Protein AF-A0A660QB12-F1 (afdb_monomer)

Radius of gyration: 17.85 Å; Cα contacts (8 Å, |Δi|>4): 91; chains: 1; bounding box: 43×44×47 Å

Solvent-accessible surface area (backbone atoms only — not comparable to full-atom values): 8236 Å² total; per-residue (Å²): 130,63,73,71,62,54,56,50,52,51,52,51,50,51,55,50,51,53,50,47,42,50,70,74,31,72,60,27,53,54,50,41,48,70,25,65,40,52,73,66,56,49,54,54,56,70,45,35,60,64,60,16,49,65,59,35,76,56,34,59,66,56,55,74,76,43,93,61,56,74,58,52,31,54,49,31,53,49,59,28,47,47,43,57,54,51,52,54,51,31,55,74,71,68,58,55,48,44,68,58,52,51,52,45,48,48,52,24,30,41,40,36,28,38,22,55,48,48,41,56,54,49,53,55,74,69,49,58,80,89,52,54,66,66,56,48,72,72,72,77,74,88,74,93,82,86,127

Mean predicted aligned error: 10.44 Å

Secondary structure (DSSP, 8-state):
--HHHHHHHHHHHHHHHHHHHHHHSHHHHHHHHHTT--HHHHHHHHHHHHHHHGGGGGHHHHHHH-S-HHHHHHHHHHHTTHHHHHHHHHHHTT---HHHHHHHHHHHHHHHHHHHHHHHHHHHHHS-GGGHHHHHTTT--------

pLDDT: mean 74.82, std 14.93, range [38.97, 95.06]

Foldseek 3Di:
DDPVVVVVVVVVVVLVVVVCCCQPHPVVVVLLVLLPHDPVLSVVSNCLLVVLLVLLVCLVVVCVVDPCLVVLLVVLSVVLCVLVVVSVVCSVVVVRHNVSNSVSSSVSSNSVSSSVNSVVVVVVVVDPPVCPVVVCVVDDDPDPPDD

Structure (mmCIF, N/CA/C/O backbone):
data_AF-A0A660QB12-F1
#
_entry.id   AF-A0A660QB12-F1
#
loop_
_atom_site.group_PDB
_atom_site.id
_atom_site.type_symbol
_atom_site.label_atom_id
_atom_site.label_alt_id
_atom_site.label_comp_id
_atom_site.label_asym_id
_at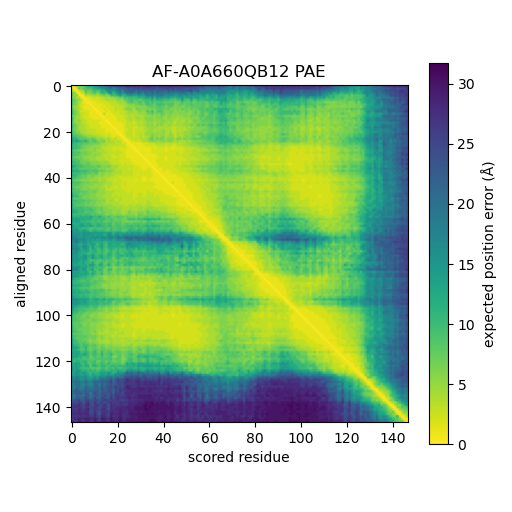om_site.label_entity_id
_atom_site.label_seq_id
_atom_site.pdbx_PDB_ins_code
_atom_site.Cartn_x
_atom_site.Cartn_y
_atom_site.Cartn_z
_atom_site.occupancy
_atom_site.B_iso_or_equiv
_atom_site.auth_seq_id
_atom_site.auth_comp_id
_atom_site.auth_asym_id
_atom_site.auth_atom_id
_atom_site.pdbx_PDB_model_num
ATOM 1 N N . MET A 1 1 ? 12.195 0.334 -30.620 1.00 49.75 1 MET A N 1
ATOM 2 C CA . MET A 1 1 ? 11.020 -0.013 -29.777 1.00 49.75 1 MET A CA 1
ATOM 3 C C . MET A 1 1 ? 9.759 -0.012 -30.638 1.00 49.75 1 MET A C 1
ATOM 5 O O . MET A 1 1 ? 9.481 1.010 -31.250 1.00 49.75 1 MET A O 1
ATOM 9 N N . THR A 1 2 ? 9.011 -1.118 -30.710 1.00 48.56 2 THR A N 1
ATOM 10 C CA . THR A 1 2 ? 7.710 -1.173 -31.411 1.00 48.56 2 THR A CA 1
ATOM 11 C C . THR A 1 2 ? 6.663 -0.311 -30.688 1.00 48.56 2 THR A C 1
ATOM 13 O O . THR A 1 2 ? 6.719 -0.172 -29.464 1.00 48.56 2 THR A O 1
ATOM 16 N N . SER A 1 3 ? 5.713 0.282 -31.420 1.00 57.50 3 SER A N 1
ATOM 17 C CA . SER A 1 3 ? 4.676 1.183 -30.872 1.00 57.50 3 SER A CA 1
ATOM 18 C C . SER A 1 3 ? 3.876 0.560 -29.717 1.00 57.50 3 SER A C 1
ATOM 20 O O . SER A 1 3 ? 3.591 1.235 -28.732 1.00 57.50 3 SER A O 1
ATOM 22 N N . SER A 1 4 ? 3.618 -0.750 -29.782 1.00 60.56 4 SER A N 1
ATOM 23 C CA . SER A 1 4 ? 2.902 -1.520 -28.753 1.00 60.56 4 SER A CA 1
ATOM 24 C C . SER A 1 4 ? 3.605 -1.531 -27.381 1.00 60.56 4 SER A C 1
ATOM 26 O O . SER A 1 4 ? 2.940 -1.425 -26.351 1.00 60.56 4 SER A O 1
ATOM 28 N N . ASN A 1 5 ? 4.944 -1.554 -27.332 1.00 64.69 5 ASN A N 1
ATOM 29 C CA . ASN A 1 5 ? 5.680 -1.537 -26.059 1.00 64.69 5 ASN A CA 1
ATOM 30 C C . ASN A 1 5 ? 5.598 -0.173 -25.347 1.00 64.69 5 ASN A C 1
ATOM 32 O O . ASN A 1 5 ? 5.677 -0.124 -24.123 1.00 64.69 5 ASN A O 1
ATOM 36 N N . LYS A 1 6 ? 5.435 0.932 -26.090 1.00 66.50 6 LYS A N 1
ATOM 37 C CA . LYS A 1 6 ? 5.336 2.283 -25.509 1.00 66.50 6 LYS A CA 1
ATOM 38 C C . LYS A 1 6 ? 3.994 2.493 -24.808 1.00 66.50 6 LYS A C 1
ATOM 40 O O . LYS A 1 6 ? 3.975 2.950 -23.670 1.00 66.50 6 LYS A O 1
ATOM 45 N N . SER A 1 7 ? 2.889 2.097 -25.441 1.00 68.62 7 SER A N 1
ATOM 46 C CA . SER A 1 7 ? 1.551 2.206 -24.842 1.00 68.62 7 SER A CA 1
ATOM 47 C C . SER A 1 7 ? 1.410 1.364 -23.574 1.00 68.62 7 SER A C 1
ATOM 49 O O . SER A 1 7 ? 0.793 1.812 -22.614 1.00 68.62 7 SER A O 1
ATOM 51 N N . PHE A 1 8 ? 2.037 0.184 -23.535 1.00 69.88 8 PHE A N 1
ATOM 52 C CA . PHE A 1 8 ? 2.075 -0.641 -22.327 1.00 69.88 8 PHE A CA 1
ATOM 53 C C . PHE A 1 8 ? 2.796 0.064 -21.167 1.00 69.88 8 PHE A C 1
ATOM 55 O O . PHE A 1 8 ? 2.282 0.092 -20.055 1.00 69.88 8 PHE A O 1
ATOM 62 N N . LEU A 1 9 ? 3.951 0.690 -21.425 1.00 69.00 9 LEU A N 1
ATOM 63 C CA . LEU A 1 9 ? 4.688 1.442 -20.401 1.00 69.00 9 LEU A CA 1
ATOM 64 C C . LEU A 1 9 ? 3.897 2.648 -19.872 1.00 69.00 9 LEU A C 1
ATOM 66 O O . LEU A 1 9 ? 3.935 2.920 -18.675 1.00 69.00 9 LEU A O 1
ATOM 70 N N . ILE A 1 10 ? 3.167 3.350 -20.743 1.00 75.31 10 ILE A N 1
ATOM 71 C CA . ILE A 1 10 ? 2.306 4.472 -20.341 1.00 75.31 10 ILE A CA 1
ATOM 72 C C . ILE A 1 10 ? 1.158 3.974 -19.457 1.00 75.31 10 ILE A C 1
ATOM 74 O O . ILE A 1 10 ? 0.914 4.552 -18.400 1.00 75.31 10 ILE A O 1
ATOM 78 N N . LEU A 1 11 ? 0.486 2.888 -19.853 1.00 71.00 11 LEU A N 1
ATOM 79 C CA . LEU A 1 11 ? -0.605 2.298 -19.074 1.00 71.00 11 LEU A CA 1
ATOM 80 C C . LEU A 1 11 ? -0.129 1.850 -17.685 1.00 71.00 11 LEU A C 1
ATOM 82 O O . LEU A 1 11 ? -0.789 2.123 -16.686 1.00 71.00 11 LEU A O 1
ATOM 86 N N . GLU A 1 12 ? 1.042 1.220 -17.618 1.00 69.38 12 GLU A N 1
ATOM 87 C CA . GLU A 1 12 ? 1.683 0.828 -16.361 1.00 69.38 12 GLU A CA 1
ATOM 88 C C . GLU A 1 12 ? 2.027 2.035 -15.480 1.00 69.38 12 GLU A C 1
ATOM 90 O O . GLU A 1 12 ? 1.791 2.004 -14.271 1.00 69.38 12 GLU A O 1
ATOM 95 N N . GLY A 1 13 ? 2.532 3.122 -16.073 1.00 69.88 13 GLY A N 1
ATOM 96 C CA . GLY A 1 13 ? 2.787 4.376 -15.365 1.00 69.88 13 GLY A CA 1
ATOM 97 C C . GLY A 1 13 ? 1.513 4.957 -14.752 1.00 69.88 13 GLY A C 1
ATOM 98 O O . GLY A 1 13 ? 1.476 5.230 -13.555 1.00 69.88 13 GLY A O 1
ATOM 99 N N . VAL A 1 14 ? 0.437 5.049 -15.539 1.00 77.25 14 VAL A N 1
ATOM 100 C CA . VAL A 1 14 ? -0.876 5.522 -15.070 1.00 77.25 14 VAL A CA 1
ATOM 101 C C . VAL A 1 14 ? -1.405 4.638 -13.937 1.00 77.25 14 VAL A C 1
ATOM 103 O O . VAL A 1 14 ? -1.782 5.148 -12.882 1.00 77.25 14 VAL A O 1
ATOM 106 N N . ALA A 1 15 ? -1.380 3.314 -14.105 1.00 71.44 15 ALA A N 1
ATOM 107 C CA . ALA A 1 15 ? -1.823 2.371 -13.079 1.00 71.44 15 ALA A CA 1
ATOM 108 C C . ALA A 1 15 ? -0.999 2.476 -11.783 1.00 71.44 15 ALA A C 1
ATOM 110 O O . ALA A 1 15 ? -1.536 2.322 -10.684 1.00 71.44 15 ALA A O 1
ATOM 111 N N . SER A 1 16 ? 0.299 2.761 -11.895 1.00 73.44 16 SER A N 1
ATOM 112 C CA . SER A 1 16 ? 1.188 2.978 -10.749 1.00 73.44 16 SER A CA 1
ATOM 113 C C . SER A 1 16 ? 0.862 4.279 -10.014 1.00 73.44 16 SER A C 1
ATOM 115 O O . SER A 1 16 ? 0.813 4.295 -8.785 1.00 73.44 16 SER A O 1
ATOM 117 N N . THR A 1 17 ? 0.552 5.353 -10.743 1.00 76.31 17 THR A N 1
ATOM 118 C CA . THR A 1 17 ? 0.091 6.616 -10.152 1.00 76.31 17 THR A CA 1
ATOM 119 C C . THR A 1 17 ? -1.236 6.446 -9.418 1.00 76.31 17 THR A C 1
ATOM 121 O O . THR A 1 17 ? -1.363 6.902 -8.284 1.00 76.31 17 THR A O 1
ATOM 124 N N . PHE A 1 18 ? -2.208 5.740 -10.002 1.00 76.25 18 PHE A N 1
ATOM 125 C CA . PHE A 1 18 ? -3.470 5.437 -9.316 1.00 76.25 18 PHE A CA 1
ATOM 126 C C . PHE A 1 18 ? -3.247 4.655 -8.018 1.00 76.25 18 PHE A C 1
ATOM 128 O O . PHE A 1 18 ? -3.845 4.975 -6.994 1.00 76.25 18 PHE A O 1
ATOM 135 N N . TYR A 1 19 ? -2.349 3.668 -8.034 1.00 77.00 19 TYR A N 1
ATOM 136 C CA . TYR A 1 19 ? -1.986 2.917 -6.833 1.00 77.00 19 TYR A CA 1
ATOM 137 C C . TYR A 1 19 ? -1.354 3.806 -5.750 1.00 77.00 19 TYR A C 1
ATOM 139 O O . TYR A 1 19 ? -1.680 3.674 -4.571 1.00 77.00 19 TYR A O 1
ATOM 147 N N . LEU A 1 20 ? -0.494 4.756 -6.12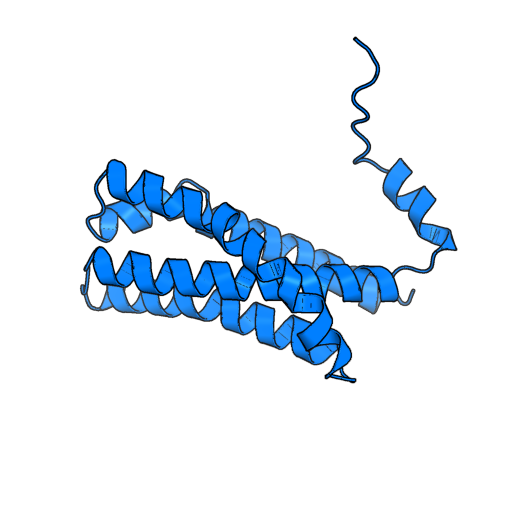8 1.00 77.38 20 LEU A N 1
ATOM 148 C CA . LEU A 1 20 ? 0.072 5.726 -5.184 1.00 77.38 20 LEU A CA 1
ATOM 149 C C . LEU A 1 20 ? -1.008 6.606 -4.545 1.00 77.38 20 LEU A C 1
ATOM 151 O O . LEU A 1 20 ? -0.998 6.798 -3.331 1.00 77.38 20 LEU A O 1
ATOM 155 N N . LEU A 1 21 ? -1.980 7.080 -5.327 1.00 78.31 21 LEU A N 1
ATOM 156 C CA . LEU A 1 21 ? -3.104 7.864 -4.804 1.00 78.31 21 LEU A CA 1
ATOM 157 C C . LEU A 1 21 ? -3.976 7.050 -3.838 1.00 78.31 21 LEU A C 1
ATOM 159 O O . LEU A 1 21 ? -4.420 7.580 -2.819 1.00 78.31 21 LEU A O 1
ATOM 163 N N . LEU A 1 22 ? -4.182 5.763 -4.129 1.00 78.44 22 LEU A N 1
ATOM 164 C CA . LEU A 1 22 ? -4.921 4.848 -3.257 1.00 78.44 22 LEU A CA 1
ATOM 165 C C . LEU A 1 22 ? -4.189 4.554 -1.947 1.00 78.44 22 LEU A C 1
ATOM 167 O O . LEU A 1 22 ? -4.848 4.385 -0.932 1.00 78.44 22 LEU A O 1
ATOM 171 N N . THR A 1 23 ? -2.856 4.489 -1.965 1.00 80.50 23 THR A N 1
ATOM 172 C CA . THR A 1 23 ? -2.035 4.032 -0.827 1.00 80.50 23 THR A CA 1
ATOM 173 C C . THR A 1 23 ? -1.483 5.158 0.039 1.00 80.50 23 THR A C 1
ATOM 175 O O . THR A 1 23 ? -1.097 4.896 1.173 1.00 80.50 23 THR A O 1
ATOM 178 N N . GLN A 1 24 ? -1.417 6.390 -0.475 1.00 77.94 24 GLN A N 1
ATOM 179 C CA . GLN A 1 24 ? -0.821 7.5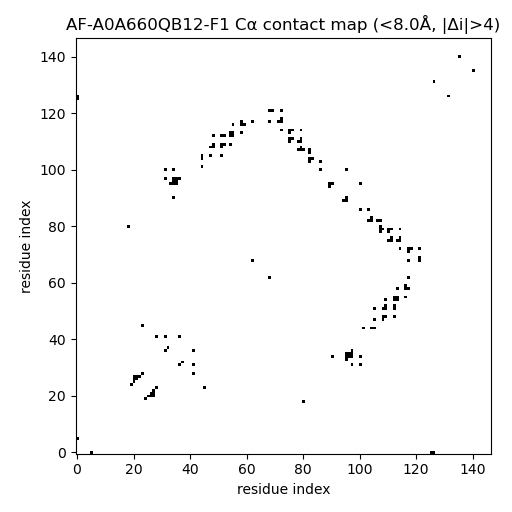26 0.238 1.00 77.94 24 GLN A CA 1
ATOM 180 C C . GLN A 1 24 ? -1.623 8.837 0.139 1.00 77.94 24 GLN A C 1
ATOM 182 O O . GLN A 1 24 ? -1.189 9.858 0.664 1.00 77.94 24 GLN A O 1
ATOM 187 N N . GLY A 1 25 ? -2.791 8.842 -0.508 1.00 83.25 25 GLY A N 1
ATOM 188 C CA . GLY A 1 25 ? -3.620 10.041 -0.673 1.00 83.25 25 GLY A CA 1
ATOM 189 C C . GLY A 1 25 ? -4.812 10.124 0.284 1.00 83.25 25 GLY A C 1
ATOM 190 O O . GLY A 1 25 ? -5.004 9.280 1.154 1.00 83.25 25 GLY A O 1
ATOM 191 N N . ALA A 1 26 ? -5.678 11.115 0.058 1.00 86.75 26 ALA A N 1
ATOM 192 C CA . ALA A 1 26 ? -6.907 11.309 0.835 1.00 86.75 26 ALA A CA 1
ATOM 193 C C . ALA A 1 26 ? -7.838 10.079 0.826 1.00 86.75 26 ALA A C 1
ATOM 195 O O . ALA A 1 26 ? -8.545 9.828 1.800 1.00 86.75 26 ALA A O 1
ATOM 196 N N . VAL A 1 27 ? -7.813 9.285 -0.253 1.00 86.62 27 VAL A N 1
ATOM 197 C CA . VAL A 1 27 ? -8.583 8.034 -0.351 1.00 86.62 27 VAL A CA 1
ATOM 198 C C . VAL A 1 27 ? -8.117 7.014 0.690 1.00 86.62 27 VAL A C 1
ATOM 200 O O . VAL A 1 27 ? -8.952 6.391 1.343 1.00 86.62 27 VAL A O 1
ATOM 203 N N . PHE A 1 28 ? -6.801 6.882 0.893 1.00 89.69 28 PHE A N 1
ATOM 204 C CA . PHE A 1 28 ? -6.242 6.025 1.937 1.00 89.69 28 PHE A CA 1
ATOM 205 C C . PHE A 1 28 ? -6.716 6.467 3.318 1.00 89.69 28 PHE A C 1
ATOM 207 O O . PHE A 1 28 ? -7.225 5.650 4.080 1.00 89.69 28 PHE A O 1
ATOM 214 N N . THR A 1 29 ? -6.585 7.761 3.621 1.00 91.12 29 THR A N 1
ATOM 215 C CA . THR A 1 29 ? -6.977 8.323 4.918 1.00 91.12 29 THR A CA 1
ATOM 216 C C . THR A 1 29 ? -8.460 8.088 5.193 1.00 91.12 29 THR A C 1
ATOM 218 O O . THR A 1 29 ? -8.819 7.626 6.272 1.00 91.12 29 THR A O 1
ATOM 221 N N . GLY A 1 30 ? -9.324 8.334 4.202 1.00 90.56 30 GLY A N 1
ATOM 222 C CA . GLY A 1 30 ? -10.762 8.094 4.318 1.00 90.56 30 GLY A CA 1
ATOM 223 C C . GLY A 1 30 ? -11.097 6.624 4.582 1.00 90.56 30 GLY A C 1
ATOM 224 O O . GLY A 1 30 ? -11.919 6.328 5.448 1.00 90.56 30 GLY A O 1
ATOM 225 N N . LEU A 1 31 ? -10.425 5.694 3.896 1.00 89.25 31 LEU A N 1
ATOM 226 C CA . LEU A 1 31 ? -10.579 4.259 4.147 1.00 89.25 31 LEU A CA 1
ATOM 227 C C . LEU A 1 31 ? -10.065 3.864 5.534 1.00 89.25 31 LEU A C 1
ATOM 229 O O . LEU A 1 31 ? -10.749 3.137 6.245 1.00 89.25 31 LEU A O 1
ATOM 233 N N . ALA A 1 32 ? -8.907 4.366 5.954 1.00 91.50 32 ALA A N 1
ATOM 234 C CA . ALA A 1 32 ? -8.348 4.088 7.271 1.00 91.50 32 ALA A CA 1
ATOM 235 C C . ALA A 1 32 ? -9.302 4.528 8.396 1.00 91.50 32 ALA A C 1
ATOM 237 O O . ALA A 1 32 ? -9.603 3.742 9.296 1.00 91.50 32 ALA A O 1
ATOM 238 N N . ILE A 1 33 ? -9.865 5.735 8.292 1.00 93.38 33 ILE A N 1
ATOM 239 C CA . ILE A 1 33 ? -10.879 6.237 9.230 1.00 93.38 33 ILE A CA 1
ATOM 240 C C . ILE A 1 33 ? -12.139 5.362 9.182 1.00 93.38 33 ILE A C 1
ATOM 242 O O . ILE A 1 33 ? -12.675 4.997 10.227 1.00 93.38 33 ILE A O 1
ATOM 246 N N . ALA A 1 34 ? -12.596 4.953 7.993 1.00 90.75 34 ALA A N 1
ATOM 247 C CA . ALA A 1 34 ? -13.759 4.073 7.851 1.00 90.75 34 ALA A CA 1
ATOM 248 C C . ALA A 1 34 ? -13.559 2.690 8.502 1.00 90.75 34 ALA A C 1
ATOM 250 O O . ALA A 1 34 ? -14.535 2.079 8.943 1.00 90.75 34 ALA A O 1
ATOM 251 N N . PHE A 1 35 ? -12.314 2.215 8.590 1.00 92.31 35 PHE A N 1
ATOM 252 C CA . PHE A 1 35 ? -11.916 0.998 9.303 1.00 92.31 35 PHE A CA 1
ATOM 253 C C . PHE A 1 35 ? -11.658 1.211 10.803 1.00 92.31 35 PHE A C 1
ATOM 255 O O . PHE A 1 35 ? -11.358 0.241 11.498 1.00 92.31 35 PHE A O 1
ATOM 2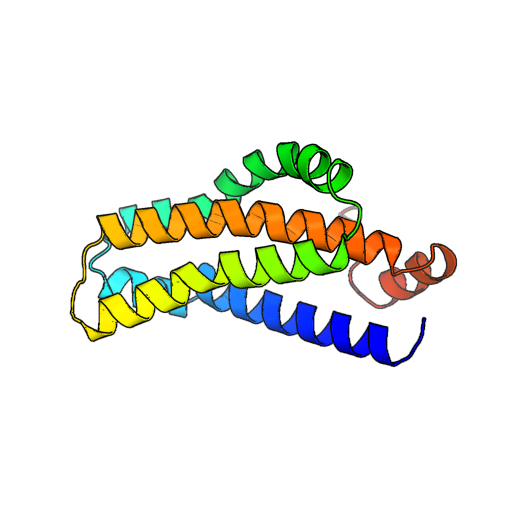62 N N . GLY A 1 36 ? -11.802 2.441 11.306 1.00 92.38 36 GLY A N 1
ATOM 263 C CA . GLY A 1 36 ? -11.655 2.788 12.718 1.00 92.38 36 GLY A CA 1
ATOM 264 C C . GLY A 1 36 ? -10.211 2.995 13.172 1.00 92.38 36 GLY A C 1
ATOM 265 O O . GLY A 1 36 ? -9.926 2.807 14.353 1.00 92.38 36 GLY A O 1
ATOM 266 N N . LEU A 1 37 ? -9.287 3.318 12.260 1.00 95.06 37 LEU A N 1
ATOM 267 C CA . LEU A 1 37 ? -7.926 3.690 12.647 1.00 95.06 37 LEU A CA 1
ATOM 268 C C . LEU A 1 37 ? -7.935 5.080 13.297 1.00 95.06 37 LEU A C 1
ATOM 270 O O . LEU A 1 37 ? -8.575 6.002 12.790 1.00 95.06 37 LEU A O 1
ATOM 274 N N . ASP A 1 38 ? -7.197 5.218 14.396 1.00 94.19 38 ASP A N 1
ATOM 275 C CA . ASP A 1 38 ? -6.891 6.512 15.000 1.00 94.19 38 ASP A CA 1
ATOM 276 C C . ASP A 1 38 ? -5.728 7.202 14.263 1.00 94.19 38 ASP A C 1
ATOM 278 O O . ASP A 1 38 ? -5.051 6.619 13.410 1.00 94.19 38 ASP A O 1
ATOM 282 N N . GLU A 1 39 ? -5.488 8.471 14.586 1.00 93.88 39 GLU A N 1
ATOM 283 C CA . GLU A 1 39 ? -4.446 9.285 13.948 1.00 93.88 39 GLU A CA 1
ATOM 284 C C . GLU A 1 39 ? -3.051 8.657 14.081 1.00 93.88 39 GLU A C 1
ATOM 286 O O . GLU A 1 39 ? -2.249 8.696 13.144 1.00 93.88 39 GLU A O 1
ATOM 291 N N . PHE A 1 40 ? -2.783 8.012 15.221 1.00 94.81 40 PHE A N 1
ATOM 292 C CA . PHE A 1 40 ? -1.526 7.318 15.465 1.00 94.81 40 PHE A CA 1
ATOM 293 C C . PHE A 1 40 ? -1.340 6.129 14.514 1.00 94.81 40 PHE A C 1
ATOM 295 O O . PHE A 1 40 ? -0.310 6.031 13.843 1.00 94.81 40 PHE A O 1
ATOM 302 N N . LEU A 1 41 ? -2.332 5.242 14.397 1.00 94.81 41 LEU A N 1
ATOM 303 C CA . LEU A 1 41 ? -2.274 4.076 13.515 1.00 94.81 41 LEU A CA 1
ATOM 304 C C . LEU A 1 41 ? -2.253 4.466 12.037 1.00 94.81 41 LEU A C 1
ATOM 306 O O . LEU A 1 41 ? -1.601 3.785 11.245 1.00 94.81 41 LEU A O 1
ATOM 310 N N . ILE A 1 42 ? -2.913 5.563 11.661 1.00 94.19 42 ILE A N 1
ATOM 311 C CA . ILE A 1 42 ? -2.802 6.140 10.316 1.00 94.19 42 ILE A CA 1
ATOM 312 C C . ILE A 1 42 ? -1.347 6.542 10.043 1.00 94.19 42 ILE A C 1
ATOM 314 O O . ILE A 1 42 ? -0.791 6.152 9.015 1.00 94.19 42 ILE A O 1
ATOM 318 N N . GLY A 1 43 ? -0.702 7.249 10.976 1.00 93.38 43 GLY A N 1
ATOM 319 C CA . GLY A 1 43 ? 0.716 7.611 10.881 1.00 93.38 43 GLY A CA 1
ATOM 320 C C . GLY A 1 43 ? 1.638 6.394 10.767 1.00 93.38 43 GLY A C 1
ATOM 321 O O . GLY A 1 43 ? 2.511 6.351 9.898 1.00 93.38 43 GLY A O 1
ATOM 322 N N . VAL A 1 44 ? 1.401 5.358 11.578 1.00 93.88 44 VAL A N 1
ATOM 323 C CA . VAL A 1 44 ? 2.125 4.079 11.479 1.00 93.88 44 VAL A CA 1
ATOM 324 C C . VAL A 1 44 ? 1.945 3.463 10.094 1.00 93.88 44 VAL A C 1
ATOM 326 O O . VAL A 1 44 ? 2.928 3.064 9.471 1.00 93.88 44 VAL A O 1
ATOM 329 N N . ALA A 1 45 ? 0.724 3.429 9.566 1.00 92.75 45 ALA A N 1
ATOM 330 C CA . ALA A 1 45 ? 0.468 2.858 8.254 1.00 92.75 45 ALA A CA 1
ATOM 331 C C . ALA A 1 45 ? 1.193 3.636 7.137 1.00 92.75 45 ALA A C 1
ATOM 333 O O . ALA A 1 45 ? 1.814 3.020 6.271 1.00 92.75 45 ALA A O 1
ATOM 334 N N . TYR A 1 46 ? 1.235 4.971 7.197 1.00 91.69 46 TYR A N 1
ATOM 335 C CA . TYR A 1 46 ? 2.014 5.793 6.258 1.00 91.69 46 TYR A CA 1
ATOM 336 C C . TYR A 1 46 ? 3.520 5.495 6.257 1.00 91.69 46 TYR A C 1
ATOM 338 O O . TYR A 1 46 ? 4.188 5.767 5.261 1.00 91.69 46 TYR A O 1
ATOM 346 N N . SER A 1 47 ? 4.069 4.905 7.323 1.00 92.19 47 SER A N 1
ATOM 347 C CA . SER A 1 47 ? 5.480 4.493 7.368 1.00 92.19 47 SER A CA 1
ATOM 348 C C . SER A 1 47 ? 5.760 3.166 6.642 1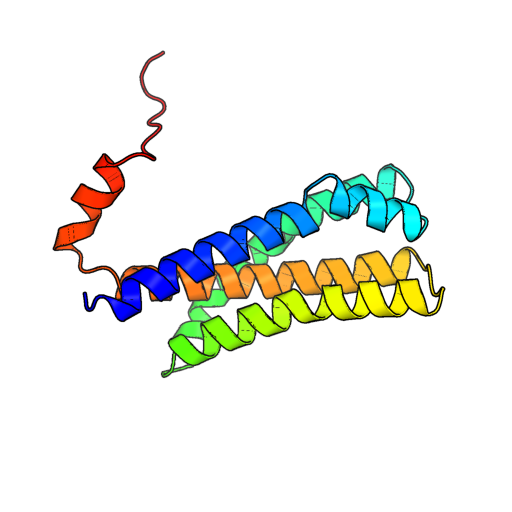.00 92.19 47 SER A C 1
ATOM 350 O O . SER A 1 47 ? 6.892 2.905 6.221 1.00 92.19 47 SER A O 1
ATOM 352 N N . PHE A 1 48 ? 4.736 2.335 6.417 1.00 91.94 48 PHE A N 1
ATOM 353 C CA . PHE A 1 48 ? 4.885 1.008 5.811 1.00 91.94 48 PHE A CA 1
ATOM 354 C C . PHE A 1 48 ? 5.483 1.005 4.400 1.00 91.94 48 PHE A C 1
ATOM 356 O O . PHE A 1 48 ? 6.318 0.138 4.149 1.00 91.94 48 PHE A O 1
ATOM 363 N N . PRO A 1 49 ? 5.136 1.923 3.471 1.00 88.06 49 PRO A N 1
ATOM 364 C CA . PRO A 1 49 ? 5.813 2.011 2.182 1.00 88.06 49 PRO A CA 1
ATOM 365 C C . PRO A 1 49 ? 7.334 2.145 2.327 1.00 88.06 49 PRO A C 1
ATOM 367 O O . PRO A 1 49 ? 8.065 1.448 1.628 1.00 88.06 49 PRO A O 1
ATOM 370 N N . MET A 1 50 ? 7.818 2.996 3.244 1.00 88.38 50 MET A N 1
ATOM 371 C CA . MET A 1 50 ? 9.257 3.154 3.485 1.00 88.38 50 MET A CA 1
ATOM 372 C C . MET A 1 50 ? 9.874 1.896 4.089 1.00 88.38 50 MET A C 1
ATOM 374 O O . MET A 1 50 ? 10.897 1.433 3.594 1.00 88.38 50 MET A O 1
ATOM 378 N N . MET A 1 51 ? 9.238 1.299 5.099 1.00 90.81 51 MET A N 1
ATOM 379 C CA . MET A 1 51 ? 9.706 0.034 5.679 1.00 90.81 51 MET A CA 1
ATOM 380 C C . MET A 1 51 ? 9.771 -1.086 4.635 1.00 90.81 51 MET A C 1
ATOM 382 O O . MET A 1 51 ? 10.733 -1.852 4.589 1.00 90.81 51 MET A O 1
ATOM 386 N N . ALA A 1 52 ? 8.771 -1.157 3.757 1.00 89.44 52 ALA A N 1
ATOM 387 C CA . ALA A 1 52 ? 8.709 -2.138 2.689 1.00 89.44 52 ALA A CA 1
ATOM 388 C C . ALA A 1 52 ? 9.878 -1.997 1.702 1.00 89.44 52 ALA A C 1
ATOM 390 O O . ALA A 1 52 ? 10.302 -2.994 1.117 1.00 89.44 52 ALA A O 1
ATOM 391 N N . GLN A 1 53 ? 10.457 -0.798 1.555 1.00 86.38 53 GLN A N 1
ATOM 392 C CA . GLN A 1 53 ? 11.638 -0.608 0.713 1.00 86.38 53 GLN A CA 1
ATOM 393 C C . GLN A 1 53 ? 12.844 -1.416 1.191 1.00 86.38 53 GLN A C 1
ATOM 395 O O . GLN A 1 53 ? 13.662 -1.794 0.368 1.00 86.38 53 GLN A O 1
ATOM 400 N N . VAL A 1 54 ? 12.953 -1.777 2.471 1.00 88.25 54 VAL A N 1
ATOM 401 C CA . VAL A 1 54 ? 14.058 -2.633 2.942 1.00 88.25 54 VAL A CA 1
ATOM 402 C C . VAL A 1 54 ? 14.028 -4.004 2.256 1.00 88.25 54 VAL A C 1
ATOM 404 O O . VAL A 1 54 ? 15.070 -4.549 1.898 1.00 88.25 54 VAL A O 1
ATOM 407 N N . PHE A 1 55 ? 12.837 -4.536 1.966 1.00 84.62 55 PHE A N 1
ATOM 408 C CA . PHE A 1 55 ? 12.680 -5.826 1.287 1.00 84.62 55 PHE A CA 1
ATOM 409 C C . PHE A 1 55 ? 13.084 -5.788 -0.192 1.00 84.62 55 PHE A C 1
ATOM 411 O O . PHE A 1 55 ? 13.309 -6.837 -0.802 1.00 84.62 55 PHE A O 1
ATOM 418 N N . GLN A 1 56 ? 13.251 -4.593 -0.768 1.00 80.50 56 GLN A N 1
ATOM 419 C CA . GLN A 1 56 ? 13.727 -4.425 -2.138 1.00 80.50 56 GLN A CA 1
ATOM 420 C C . GLN A 1 56 ? 15.096 -5.069 -2.361 1.00 80.50 56 GLN A C 1
ATOM 422 O O . GLN A 1 56 ? 15.341 -5.586 -3.450 1.00 80.50 56 GLN A O 1
ATOM 427 N N . ILE A 1 57 ? 15.953 -5.131 -1.338 1.00 83.56 57 ILE A N 1
ATOM 428 C CA . ILE A 1 57 ? 17.289 -5.732 -1.446 1.00 83.56 57 ILE A CA 1
ATOM 429 C C . ILE A 1 57 ? 17.254 -7.213 -1.856 1.00 83.56 57 ILE A C 1
ATOM 431 O O . ILE A 1 57 ? 18.180 -7.696 -2.499 1.00 83.56 57 ILE A O 1
ATOM 435 N N . PHE A 1 58 ? 16.165 -7.927 -1.553 1.00 79.94 58 PHE A N 1
ATOM 436 C CA . PHE A 1 58 ? 15.989 -9.337 -1.916 1.00 79.94 58 PHE A CA 1
ATOM 437 C C . PHE A 1 58 ? 15.410 -9.531 -3.322 1.00 79.94 58 PHE A C 1
ATOM 439 O O . PHE A 1 58 ? 15.395 -10.645 -3.845 1.00 79.94 58 PHE A O 1
ATOM 446 N N . SER A 1 59 ? 14.933 -8.460 -3.961 1.00 74.25 59 SER A N 1
ATOM 447 C CA . SER A 1 59 ? 14.310 -8.538 -5.286 1.00 74.25 59 SER A CA 1
ATOM 448 C C . SER A 1 59 ? 15.238 -9.088 -6.381 1.00 74.25 59 SER A C 1
ATOM 450 O O . SER A 1 59 ? 14.761 -9.916 -7.158 1.00 74.25 59 SER A O 1
ATOM 452 N N . PRO A 1 60 ? 16.536 -8.719 -6.466 1.00 73.00 60 PRO A N 1
ATOM 453 C CA . PRO A 1 60 ? 17.441 -9.248 -7.493 1.00 73.00 60 PRO A CA 1
ATOM 454 C C . PRO A 1 60 ? 17.564 -10.775 -7.452 1.00 73.00 60 PRO A C 1
ATOM 456 O O . PRO A 1 60 ? 17.501 -11.417 -8.496 1.00 73.00 60 PRO A O 1
ATOM 459 N N . ILE A 1 61 ? 17.617 -11.361 -6.249 1.00 77.12 61 ILE A N 1
ATOM 460 C CA . ILE A 1 61 ? 17.711 -12.817 -6.038 1.00 77.12 61 ILE A CA 1
ATOM 461 C C . ILE A 1 61 ? 16.498 -13.535 -6.643 1.00 77.12 61 ILE A C 1
ATOM 463 O O . ILE A 1 61 ? 16.621 -14.599 -7.251 1.00 77.12 61 ILE A O 1
ATOM 467 N N . ILE A 1 62 ? 15.309 -12.947 -6.483 1.00 70.44 62 ILE A N 1
ATOM 468 C CA . ILE A 1 62 ? 14.071 -13.481 -7.054 1.00 70.44 62 ILE A CA 1
ATOM 469 C C . ILE A 1 62 ? 14.111 -13.336 -8.577 1.00 70.44 62 ILE A C 1
ATOM 471 O O . ILE A 1 62 ? 13.856 -14.302 -9.286 1.00 70.44 62 ILE A O 1
ATOM 475 N N . VAL A 1 63 ? 14.472 -12.162 -9.097 1.00 68.31 63 VAL A N 1
ATOM 476 C CA . VAL A 1 63 ? 14.488 -11.888 -10.544 1.00 68.31 63 VAL A CA 1
ATOM 477 C C . VAL A 1 63 ? 15.480 -12.778 -11.296 1.00 68.31 63 VAL A C 1
ATOM 479 O O . VAL A 1 63 ? 15.158 -13.251 -12.385 1.00 68.31 63 VAL A O 1
ATOM 482 N N . GLU A 1 64 ? 16.659 -13.044 -10.734 1.00 71.19 64 GLU A N 1
ATOM 483 C CA . GLU A 1 64 ? 17.680 -13.900 -11.353 1.00 71.19 64 GLU A CA 1
ATOM 484 C C . GLU A 1 64 ? 17.246 -15.365 -11.468 1.00 71.19 64 GLU A C 1
ATOM 486 O O . GLU A 1 64 ? 17.592 -16.034 -12.441 1.00 71.19 64 GLU A O 1
ATOM 491 N N . ARG A 1 65 ? 16.428 -15.860 -10.530 1.00 69.94 65 ARG A N 1
ATOM 492 C CA . ARG A 1 65 ? 15.911 -17.238 -10.567 1.00 69.94 65 ARG A CA 1
ATOM 493 C C . ARG A 1 65 ? 14.828 -17.474 -11.617 1.00 69.94 65 ARG A C 1
ATOM 495 O O . ARG A 1 65 ? 14.520 -18.633 -11.892 1.00 69.94 65 ARG A O 1
ATOM 502 N N . PHE A 1 66 ? 14.247 -16.429 -12.213 1.00 66.88 66 PHE A N 1
ATOM 503 C CA . PHE A 1 66 ? 13.136 -16.586 -13.150 1.00 66.88 66 PHE A CA 1
ATOM 504 C C . PHE A 1 66 ? 13.435 -16.040 -14.562 1.00 66.88 66 PHE A C 1
ATOM 506 O O . PHE A 1 66 ? 13.544 -14.829 -14.761 1.00 66.88 66 PHE A O 1
ATOM 513 N N . PRO A 1 67 ? 13.437 -16.899 -15.601 1.00 58.91 67 PRO A N 1
ATOM 514 C CA . PRO A 1 67 ? 13.768 -16.488 -16.969 1.00 58.91 67 PRO A CA 1
ATOM 515 C C . PRO A 1 67 ? 12.674 -15.653 -17.670 1.00 58.91 67 PRO A C 1
ATOM 517 O O . PRO A 1 67 ? 12.962 -14.946 -18.634 1.00 58.91 67 PRO A O 1
ATOM 520 N N . LYS A 1 68 ? 11.412 -15.679 -17.206 1.00 63.09 68 LYS A N 1
ATOM 521 C CA . LYS A 1 68 ? 10.270 -14.981 -17.843 1.00 63.09 68 LYS A CA 1
ATOM 522 C C . LYS A 1 68 ? 9.879 -13.681 -17.119 1.00 63.09 68 LYS A C 1
ATOM 524 O O . LYS A 1 68 ? 8.780 -13.567 -16.580 1.00 63.09 68 LYS A O 1
ATOM 529 N N . ARG A 1 69 ? 10.752 -12.668 -17.157 1.00 63.50 69 ARG A N 1
ATOM 530 C CA . ARG A 1 69 ? 10.617 -11.385 -16.419 1.00 63.50 69 ARG A CA 1
ATOM 531 C C . ARG A 1 69 ? 9.274 -10.655 -16.605 1.00 63.50 69 ARG A C 1
ATOM 533 O O . ARG A 1 69 ? 8.710 -10.179 -15.626 1.00 63.50 69 ARG A O 1
ATOM 540 N N . ARG A 1 70 ? 8.710 -10.629 -17.825 1.00 62.41 70 ARG A N 1
ATOM 541 C CA . ARG A 1 70 ? 7.392 -10.005 -18.109 1.00 62.41 70 ARG A CA 1
ATOM 542 C C . ARG A 1 70 ? 6.244 -10.608 -17.295 1.00 62.41 70 ARG A C 1
ATOM 544 O O . ARG A 1 70 ? 5.353 -9.882 -16.870 1.00 62.41 70 ARG A O 1
ATOM 551 N N . PHE A 1 71 ? 6.260 -11.925 -17.084 1.00 65.88 71 PHE A N 1
ATOM 552 C CA . PHE A 1 71 ? 5.210 -12.602 -16.326 1.00 65.88 71 PHE A CA 1
ATOM 553 C C . PHE A 1 71 ? 5.284 -12.245 -14.838 1.00 65.88 71 PHE A C 1
ATOM 555 O O . PHE A 1 71 ? 4.249 -12.008 -14.225 1.00 65.88 71 PHE A O 1
ATOM 562 N N . LEU A 1 72 ? 6.494 -12.123 -14.275 1.00 65.56 72 LEU A N 1
ATOM 563 C CA . LEU A 1 72 ? 6.663 -11.720 -12.876 1.00 65.56 72 LEU A CA 1
ATOM 564 C C . LEU A 1 72 ? 6.223 -10.287 -12.613 1.00 65.56 72 LEU A C 1
ATOM 566 O O . LEU A 1 72 ? 5.595 -10.061 -11.585 1.00 65.56 72 LEU A O 1
ATOM 570 N N . VAL A 1 73 ? 6.505 -9.343 -13.520 1.00 66.00 73 VAL A N 1
ATOM 571 C CA . VAL A 1 73 ? 6.022 -7.959 -13.367 1.00 66.00 73 VAL A CA 1
ATOM 572 C C . VAL A 1 73 ? 4.504 -7.963 -13.239 1.00 66.00 73 VAL A C 1
ATOM 574 O O . VAL A 1 73 ? 3.993 -7.498 -12.228 1.00 66.00 73 VAL A O 1
ATOM 577 N N . ASN A 1 74 ? 3.792 -8.560 -14.201 1.00 66.69 74 ASN A N 1
ATOM 578 C CA . ASN A 1 74 ? 2.330 -8.618 -14.163 1.00 66.69 74 ASN A CA 1
ATOM 579 C C . ASN A 1 74 ? 1.807 -9.370 -12.936 1.00 66.69 74 ASN A C 1
ATOM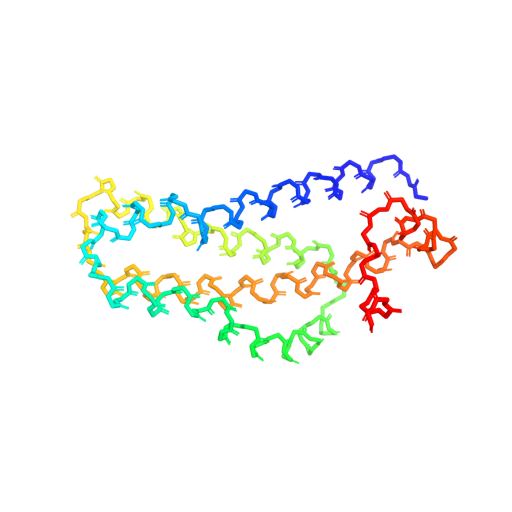 581 O O . ASN A 1 74 ? 0.858 -8.911 -12.308 1.00 66.69 74 ASN A O 1
ATOM 585 N N . PHE A 1 75 ? 2.426 -10.495 -12.573 1.00 71.44 75 PHE A N 1
ATOM 586 C CA . PHE A 1 75 ? 2.026 -11.272 -11.406 1.00 71.44 75 PHE A CA 1
ATOM 587 C C . PHE A 1 75 ? 2.149 -10.451 -10.120 1.00 71.44 75 PHE A C 1
ATOM 589 O O . PHE A 1 75 ? 1.161 -10.276 -9.415 1.00 71.44 75 PHE A O 1
ATOM 596 N N . PHE A 1 76 ? 3.316 -9.867 -9.844 1.00 68.81 76 PHE A N 1
ATOM 597 C CA . PHE A 1 76 ? 3.510 -9.049 -8.647 1.00 68.81 76 PHE A CA 1
ATOM 598 C C . PHE A 1 76 ? 2.631 -7.796 -8.641 1.00 68.81 76 PHE A C 1
ATOM 600 O O . PHE A 1 76 ? 2.146 -7.417 -7.581 1.00 68.81 76 PHE A O 1
ATOM 607 N N . ASN A 1 77 ? 2.369 -7.189 -9.801 1.00 69.19 77 ASN A N 1
ATOM 608 C CA . ASN A 1 77 ? 1.473 -6.036 -9.912 1.00 69.19 77 ASN A CA 1
ATOM 609 C C . ASN A 1 77 ? 0.000 -6.375 -9.664 1.00 69.19 77 ASN A C 1
ATOM 611 O O . A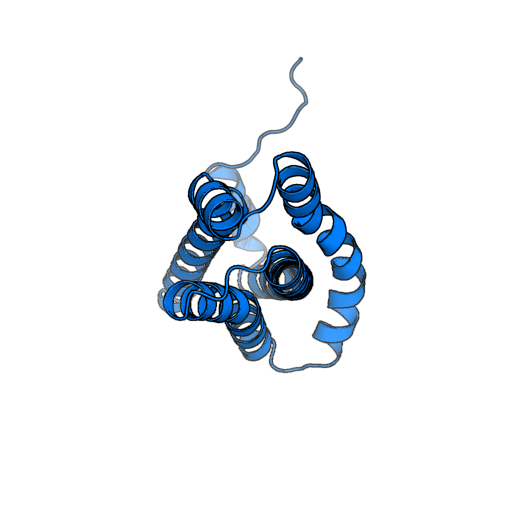SN A 1 77 ? -0.763 -5.524 -9.215 1.00 69.19 77 ASN A O 1
ATOM 615 N N . ILE A 1 78 ? -0.434 -7.584 -10.014 1.00 74.25 78 ILE A N 1
ATOM 616 C CA . ILE A 1 78 ? -1.786 -8.053 -9.698 1.00 74.25 78 ILE A CA 1
ATOM 617 C C . ILE A 1 78 ? -1.854 -8.388 -8.207 1.00 74.25 78 ILE A C 1
ATOM 619 O O . ILE A 1 78 ? -2.764 -7.935 -7.513 1.00 74.25 78 ILE A O 1
ATOM 623 N N . VAL A 1 79 ? -0.855 -9.111 -7.698 1.00 73.25 79 VAL A N 1
ATOM 624 C CA . VAL A 1 79 ? -0.823 -9.574 -6.308 1.00 73.25 79 VAL A CA 1
ATOM 625 C C . VAL A 1 79 ? -0.667 -8.411 -5.318 1.00 73.25 79 VAL A C 1
ATOM 627 O O . VAL A 1 79 ? -1.271 -8.441 -4.250 1.00 73.25 79 VAL A O 1
ATOM 630 N N . SER A 1 80 ? 0.056 -7.342 -5.661 1.00 69.25 80 SER A N 1
ATOM 631 C CA . SER A 1 80 ? 0.140 -6.133 -4.824 1.00 69.25 80 SER A CA 1
ATOM 632 C C . SER A 1 80 ? -1.174 -5.351 -4.763 1.00 69.25 80 SER A C 1
ATOM 634 O O . SER A 1 80 ? -1.390 -4.575 -3.839 1.00 69.25 80 SER A O 1
ATOM 636 N N . ARG A 1 81 ? -2.078 -5.551 -5.729 1.00 73.69 81 ARG A N 1
ATOM 637 C CA . ARG A 1 81 ? -3.360 -4.836 -5.817 1.00 73.69 81 ARG A CA 1
ATOM 638 C C . ARG A 1 81 ? -4.533 -5.645 -5.265 1.00 73.69 81 ARG A C 1
ATOM 640 O O . ARG A 1 81 ? -5.510 -5.055 -4.814 1.00 73.69 81 ARG A O 1
ATOM 647 N N . THR A 1 82 ? -4.436 -6.974 -5.215 1.00 76.38 82 THR A N 1
ATOM 648 C CA . THR A 1 82 ? -5.456 -7.841 -4.594 1.00 76.38 82 THR A CA 1
ATOM 649 C C . THR A 1 82 ? -5.806 -7.508 -3.132 1.00 76.38 82 THR A C 1
ATOM 651 O O . THR A 1 82 ? -6.992 -7.558 -2.808 1.00 76.38 82 THR A O 1
ATOM 654 N N . PRO A 1 83 ? -4.867 -7.102 -2.251 1.00 77.19 83 PRO A N 1
ATOM 655 C CA . PRO A 1 83 ? -5.175 -6.681 -0.882 1.00 77.19 83 PRO A CA 1
ATOM 656 C C . PRO A 1 83 ? -6.210 -5.554 -0.803 1.00 77.19 83 PRO A C 1
ATOM 658 O O . PRO A 1 83 ? -7.063 -5.561 0.078 1.00 77.19 83 PRO A O 1
ATOM 661 N N . TRP A 1 84 ? -6.207 -4.630 -1.763 1.00 78.69 84 TRP A N 1
ATOM 662 C CA . TRP A 1 84 ? -7.174 -3.534 -1.821 1.00 78.69 84 TRP A CA 1
ATOM 663 C C . TRP A 1 84 ? -8.590 -3.993 -2.150 1.00 78.69 84 TRP A C 1
ATOM 665 O O . TRP A 1 84 ? -9.551 -3.465 -1.594 1.00 78.69 84 TRP A O 1
ATOM 675 N N . LEU A 1 85 ? -8.725 -5.014 -3.000 1.00 83.00 85 LEU A N 1
ATOM 676 C CA . LEU A 1 85 ? -10.019 -5.649 -3.253 1.00 83.00 85 LEU A CA 1
ATOM 677 C C . LEU A 1 85 ? -10.539 -6.337 -1.989 1.00 83.00 85 LEU A C 1
ATOM 679 O O . LEU A 1 85 ? -11.724 -6.236 -1.686 1.00 83.00 85 LEU A O 1
ATOM 683 N N . ILE A 1 86 ? -9.654 -6.974 -1.217 1.00 83.19 86 ILE A N 1
ATOM 684 C CA . ILE A 1 86 ? -10.018 -7.578 0.070 1.00 83.19 86 ILE A CA 1
ATOM 685 C C . ILE A 1 86 ? -10.496 -6.496 1.046 1.00 83.19 86 ILE A C 1
ATOM 687 O O . ILE A 1 86 ? -11.548 -6.665 1.655 1.00 83.19 86 ILE A O 1
ATOM 691 N N . LEU A 1 87 ? -9.796 -5.361 1.153 1.00 84.31 87 LEU A N 1
ATOM 692 C CA . LEU A 1 87 ? -10.238 -4.233 1.985 1.00 84.31 87 LEU A CA 1
ATOM 693 C C . LEU A 1 87 ? -11.602 -3.686 1.538 1.00 84.31 87 LEU A C 1
ATOM 695 O O . LEU A 1 87 ? -12.463 -3.434 2.378 1.00 84.31 87 LEU A O 1
ATOM 699 N N . ALA A 1 88 ? -11.842 -3.556 0.232 1.00 84.38 88 ALA A N 1
ATOM 700 C CA . ALA A 1 88 ? -13.138 -3.124 -0.286 1.00 84.38 88 ALA A CA 1
ATOM 701 C C . ALA A 1 88 ? -14.264 -4.111 0.075 1.00 84.38 88 ALA A C 1
ATOM 703 O O . ALA A 1 88 ? -15.329 -3.693 0.525 1.00 84.38 88 ALA A O 1
ATOM 704 N N . LEU A 1 89 ? -14.022 -5.419 -0.056 1.00 86.12 89 LEU A N 1
ATOM 705 C CA . LEU A 1 89 ? -14.983 -6.454 0.337 1.00 86.12 89 LEU A CA 1
ATOM 706 C C . LEU A 1 89 ? -15.256 -6.430 1.845 1.00 86.12 89 LEU A C 1
ATOM 708 O O . LEU A 1 89 ? -16.411 -6.470 2.256 1.00 86.12 89 LEU A O 1
ATOM 712 N N . LEU A 1 90 ? -14.219 -6.310 2.676 1.00 86.44 90 LEU A N 1
ATOM 713 C CA . LEU A 1 90 ? -14.369 -6.210 4.131 1.00 86.44 90 LEU A CA 1
ATOM 714 C C . LEU A 1 90 ? -15.225 -5.004 4.532 1.00 86.44 90 LEU A C 1
ATOM 716 O O . LEU A 1 90 ? -16.072 -5.122 5.418 1.00 86.44 90 LEU A O 1
ATOM 720 N N . LEU A 1 91 ? -15.058 -3.874 3.840 1.00 85.25 91 LEU A N 1
ATOM 721 C CA . LEU A 1 91 ? -15.885 -2.692 4.051 1.00 85.25 91 LEU A CA 1
ATOM 722 C C . LEU A 1 91 ? -17.356 -2.955 3.689 1.00 85.25 91 LEU A C 1
ATOM 724 O O . LEU A 1 91 ? -18.240 -2.573 4.456 1.00 85.25 91 LEU A O 1
ATOM 728 N N . LEU A 1 92 ? -17.621 -3.651 2.575 1.00 88.50 92 LEU A N 1
ATOM 729 C CA . LEU A 1 92 ? -18.976 -4.032 2.145 1.00 88.50 92 LEU A CA 1
ATOM 730 C C . LEU A 1 92 ? -19.664 -4.987 3.131 1.00 88.50 92 LEU A C 1
ATOM 732 O O . LEU A 1 92 ? -20.855 -4.844 3.389 1.00 88.50 92 LEU A O 1
ATOM 736 N N . PHE A 1 93 ? -18.918 -5.919 3.728 1.00 89.69 93 PHE A N 1
ATOM 737 C CA . PHE A 1 93 ? -19.425 -6.828 4.764 1.00 89.69 93 PHE A CA 1
ATOM 738 C C . PHE A 1 93 ? -19.437 -6.213 6.172 1.00 89.69 93 PHE A C 1
ATOM 740 O O . PHE A 1 93 ? -19.708 -6.910 7.148 1.00 89.69 93 PHE A O 1
ATOM 747 N N . ASN A 1 94 ? -19.160 -4.910 6.299 1.00 85.56 94 ASN A N 1
ATOM 748 C CA . ASN A 1 94 ? -19.115 -4.184 7.569 1.00 85.56 94 ASN A CA 1
ATOM 749 C C . ASN A 1 94 ? -18.078 -4.725 8.581 1.00 85.56 94 ASN A C 1
ATOM 751 O O . ASN A 1 94 ? -18.156 -4.450 9.779 1.00 85.56 94 ASN A O 1
ATOM 755 N N . LEU A 1 95 ? -17.063 -5.450 8.102 1.00 85.94 95 LEU A N 1
ATOM 756 C CA . LEU A 1 95 ? -15.958 -5.985 8.897 1.00 85.94 95 LEU A CA 1
ATOM 757 C C . LEU A 1 95 ? -14.842 -4.939 9.011 1.00 85.94 95 LEU A C 1
ATOM 759 O O . LEU A 1 95 ? -13.826 -4.985 8.318 1.00 85.94 95 LEU A O 1
ATOM 763 N N . ARG A 1 96 ? -15.046 -3.974 9.908 1.00 86.19 96 ARG A N 1
ATOM 764 C CA . ARG A 1 96 ? -14.195 -2.784 10.077 1.00 86.19 96 ARG A CA 1
ATOM 765 C C . ARG A 1 96 ? -13.219 -2.945 11.240 1.00 86.19 96 ARG A C 1
ATOM 767 O O . ARG A 1 96 ? -13.358 -2.304 12.275 1.00 86.19 96 ARG A O 1
ATOM 774 N N . GLN A 1 97 ? -12.266 -3.865 11.102 1.00 90.75 97 GLN A N 1
ATOM 775 C CA . GLN A 1 97 ? -11.258 -4.110 12.137 1.00 90.75 97 GLN A CA 1
ATOM 776 C C . GLN A 1 97 ? -9.934 -3.395 11.806 1.00 90.75 97 GLN A C 1
ATOM 778 O O . GLN A 1 97 ? -9.288 -3.774 10.823 1.00 90.75 97 GLN A O 1
ATOM 783 N N . PRO A 1 98 ? -9.452 -2.453 12.646 1.00 91.25 98 PRO A N 1
ATOM 784 C CA . PRO A 1 98 ? -8.214 -1.710 12.381 1.00 91.25 98 PRO A CA 1
ATOM 785 C C . PRO A 1 98 ? -6.981 -2.608 12.216 1.00 91.25 98 PRO A C 1
ATOM 787 O O . PRO A 1 98 ? -6.152 -2.406 11.333 1.00 91.25 98 PRO A O 1
ATOM 790 N N . ARG A 1 99 ? -6.879 -3.661 13.039 1.00 90.81 99 ARG A N 1
ATOM 791 C CA . ARG A 1 99 ? -5.761 -4.620 12.998 1.00 90.81 99 ARG A CA 1
ATOM 792 C C . ARG A 1 99 ? -5.703 -5.382 11.675 1.00 90.81 99 ARG A C 1
ATOM 794 O O . ARG A 1 99 ? -4.620 -5.610 11.144 1.00 90.81 99 ARG A O 1
ATOM 801 N N . LEU A 1 100 ? -6.868 -5.761 11.149 1.00 89.75 100 LEU A N 1
ATOM 802 C CA . LEU A 1 100 ? -6.976 -6.486 9.889 1.00 89.75 100 LEU A CA 1
ATOM 803 C C . LEU A 1 100 ? -6.581 -5.587 8.713 1.00 89.75 100 LEU A C 1
ATOM 805 O O . LEU A 1 100 ? -5.823 -6.020 7.849 1.00 89.75 100 LEU A O 1
ATOM 809 N N . PHE A 1 101 ? -7.020 -4.324 8.734 1.00 90.75 101 PHE A N 1
ATOM 810 C CA . PHE A 1 101 ? -6.600 -3.318 7.760 1.00 90.75 101 PHE A CA 1
ATOM 811 C C . PHE A 1 101 ? -5.075 -3.174 7.728 1.00 90.75 101 PHE A C 1
ATOM 813 O O . PHE A 1 101 ? -4.470 -3.308 6.667 1.00 90.75 101 PHE A O 1
ATOM 820 N N . LEU A 1 102 ? -4.444 -2.975 8.891 1.00 92.12 102 LEU A N 1
ATOM 821 C CA . LEU A 1 102 ? -2.992 -2.806 8.992 1.00 92.12 102 LEU A CA 1
ATOM 822 C C . LEU A 1 102 ? -2.225 -4.032 8.499 1.00 92.12 102 LEU A C 1
ATOM 824 O O . LEU A 1 102 ? -1.240 -3.878 7.783 1.00 92.12 102 LEU A O 1
ATOM 828 N N . LEU A 1 103 ? -2.672 -5.240 8.847 1.00 91.50 103 LEU A N 1
ATOM 829 C CA . LEU A 1 103 ? -2.014 -6.473 8.421 1.00 91.50 103 LEU A CA 1
ATOM 830 C C . LEU A 1 103 ? -2.092 -6.657 6.901 1.00 91.50 103 LEU A C 1
ATOM 832 O O . LEU A 1 103 ? -1.075 -6.909 6.255 1.00 91.50 103 LEU A O 1
ATOM 836 N N . ILE A 1 104 ? -3.280 -6.479 6.322 1.00 89.62 104 ILE A N 1
ATOM 837 C CA . ILE A 1 104 ? -3.492 -6.578 4.872 1.00 89.62 104 ILE A CA 1
ATOM 838 C C . ILE A 1 104 ? -2.676 -5.507 4.143 1.00 89.62 104 ILE A C 1
ATOM 840 O O . ILE A 1 104 ? -2.007 -5.803 3.150 1.00 89.62 104 ILE A O 1
ATOM 844 N N . PHE A 1 105 ? -2.683 -4.277 4.656 1.00 90.50 105 PHE A N 1
ATOM 845 C CA . PHE A 1 105 ? -1.939 -3.173 4.073 1.00 90.50 105 PHE A CA 1
ATOM 846 C C . PHE A 1 105 ? -0.423 -3.400 4.154 1.00 90.50 105 PHE A C 1
ATOM 848 O O . PHE A 1 105 ? 0.254 -3.287 3.138 1.00 90.50 105 PHE A O 1
ATOM 855 N N . ALA A 1 106 ? 0.119 -3.816 5.302 1.00 90.50 106 ALA A N 1
ATOM 856 C CA . ALA A 1 106 ? 1.543 -4.125 5.459 1.00 90.50 106 ALA A CA 1
ATOM 857 C C . ALA A 1 106 ? 2.025 -5.168 4.440 1.00 90.50 106 ALA A C 1
ATOM 859 O O . ALA A 1 106 ? 3.036 -4.965 3.764 1.00 90.50 106 ALA A O 1
ATOM 860 N N . VAL A 1 107 ? 1.269 -6.259 4.282 1.00 88.62 107 VAL A N 1
ATOM 861 C CA . VAL A 1 107 ? 1.567 -7.309 3.298 1.00 88.62 107 VAL A CA 1
ATOM 862 C C . VAL A 1 107 ? 1.530 -6.746 1.875 1.00 88.62 107 VAL A C 1
ATOM 864 O O . VAL A 1 107 ? 2.446 -7.001 1.091 1.00 88.62 107 VAL A O 1
ATOM 867 N N . SER A 1 108 ? 0.529 -5.920 1.557 1.00 87.25 108 SER A N 1
ATOM 868 C CA . SER A 1 108 ? 0.429 -5.218 0.272 1.00 87.25 108 SER A CA 1
ATOM 869 C C . SER A 1 108 ? 1.674 -4.385 -0.029 1.00 87.25 108 SER A C 1
ATOM 871 O O . SER A 1 108 ? 2.190 -4.436 -1.146 1.00 87.25 108 SER A O 1
ATOM 873 N N . GLN A 1 109 ? 2.188 -3.652 0.962 1.00 89.62 109 GLN A N 1
ATOM 874 C CA . GLN A 1 109 ? 3.356 -2.792 0.786 1.00 89.62 109 GLN A CA 1
ATOM 875 C C . GLN A 1 109 ? 4.625 -3.602 0.511 1.00 89.62 109 GLN A C 1
ATOM 877 O O . GLN A 1 109 ? 5.376 -3.257 -0.402 1.00 89.62 109 GLN A O 1
ATOM 882 N N . VAL A 1 110 ? 4.839 -4.709 1.227 1.00 87.25 110 VAL A N 1
ATOM 883 C CA . VAL A 1 110 ? 5.987 -5.602 0.995 1.00 87.25 110 VAL A CA 1
ATOM 884 C C . VAL A 1 110 ? 5.936 -6.203 -0.411 1.00 87.25 110 VAL A C 1
ATOM 886 O O . VAL A 1 110 ? 6.927 -6.159 -1.138 1.00 87.25 110 VAL A O 1
ATOM 889 N N . ILE A 1 111 ? 4.776 -6.703 -0.842 1.00 83.06 111 ILE A N 1
ATOM 890 C CA . ILE A 1 111 ? 4.599 -7.260 -2.192 1.00 83.06 111 ILE A CA 1
ATOM 891 C C . ILE A 1 111 ? 4.802 -6.174 -3.259 1.00 83.06 111 ILE 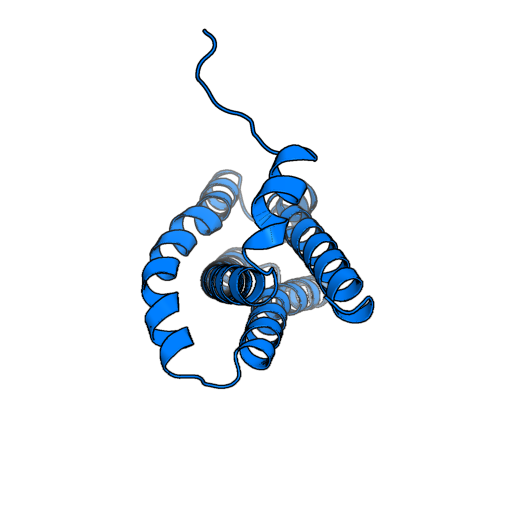A C 1
ATOM 893 O O . ILE A 1 111 ? 5.472 -6.408 -4.267 1.00 83.06 111 ILE A O 1
ATOM 897 N N . GLY A 1 112 ? 4.269 -4.972 -3.029 1.00 81.00 112 GLY A N 1
ATOM 898 C CA . GLY A 1 112 ? 4.450 -3.819 -3.909 1.00 81.00 112 GLY A CA 1
ATOM 899 C C . GLY A 1 112 ? 5.917 -3.412 -4.069 1.00 81.00 112 GLY A C 1
ATOM 900 O O . GLY A 1 112 ? 6.338 -3.073 -5.174 1.00 81.00 112 GLY A O 1
ATOM 901 N N . ALA A 1 113 ? 6.720 -3.515 -3.008 1.00 83.25 113 ALA A N 1
ATOM 902 C CA . ALA A 1 113 ? 8.152 -3.235 -3.060 1.00 83.25 113 ALA A CA 1
ATOM 903 C C . ALA A 1 113 ? 8.901 -4.202 -3.996 1.00 83.25 113 ALA A C 1
ATOM 905 O O . ALA A 1 113 ? 9.737 -3.767 -4.789 1.00 83.25 113 ALA A O 1
ATOM 906 N N . PHE A 1 114 ? 8.550 -5.493 -3.980 1.00 77.44 114 PHE A N 1
ATOM 907 C CA . PHE A 1 114 ? 9.067 -6.450 -4.962 1.00 77.44 114 PHE A CA 1
ATOM 908 C C . PHE A 1 114 ? 8.617 -6.092 -6.383 1.00 77.44 114 PHE A C 1
ATOM 910 O O . PHE A 1 114 ? 9.451 -6.032 -7.288 1.00 77.44 114 PHE A O 1
ATOM 917 N N . ALA A 1 115 ? 7.328 -5.788 -6.580 1.00 74.56 115 ALA A N 1
ATOM 918 C CA . ALA A 1 115 ? 6.767 -5.423 -7.885 1.00 74.56 115 ALA A CA 1
ATOM 919 C C . ALA A 1 115 ? 7.507 -4.238 -8.530 1.00 74.56 115 ALA A C 1
ATOM 921 O O . ALA A 1 115 ? 7.893 -4.308 -9.701 1.00 74.56 115 ALA A O 1
ATOM 922 N N . ALA A 1 116 ? 7.761 -3.182 -7.750 1.00 72.56 116 ALA A N 1
ATOM 923 C CA . ALA A 1 116 ? 8.461 -1.982 -8.198 1.00 72.56 116 ALA A CA 1
ATOM 924 C C . ALA A 1 116 ? 9.873 -2.296 -8.722 1.00 72.56 116 ALA A C 1
ATOM 926 O O . ALA A 1 116 ? 10.283 -1.783 -9.763 1.00 72.56 116 ALA A O 1
ATOM 927 N N . ASN A 1 117 ? 10.602 -3.195 -8.062 1.00 73.88 117 ASN A N 1
ATOM 928 C CA . ASN A 1 117 ? 11.936 -3.597 -8.500 1.00 73.88 117 ASN A CA 1
ATOM 929 C C . ASN A 1 117 ? 11.948 -4.462 -9.756 1.00 73.88 117 ASN A C 1
ATOM 931 O O . ASN A 1 117 ? 12.791 -4.265 -10.635 1.00 73.88 117 ASN A O 1
ATOM 935 N N . VAL A 1 118 ? 11.021 -5.420 -9.869 1.00 68.94 118 VAL A N 1
ATOM 936 C CA . VAL A 1 118 ? 10.906 -6.211 -11.102 1.00 68.94 118 VAL A CA 1
ATOM 937 C C . VAL A 1 118 ? 10.564 -5.282 -12.271 1.00 68.94 118 VAL A C 1
ATOM 939 O O . VAL A 1 118 ? 11.143 -5.417 -13.351 1.00 68.94 118 VAL A O 1
ATOM 942 N N . TRP A 1 119 ? 9.699 -4.286 -12.048 1.00 66.69 119 TRP A N 1
ATOM 943 C CA . TRP A 1 119 ? 9.367 -3.273 -13.047 1.00 66.69 119 TRP A CA 1
ATOM 944 C C . TRP A 1 119 ? 10.580 -2.423 -13.446 1.00 66.69 119 TRP A C 1
ATOM 946 O O . TRP A 1 119 ? 10.862 -2.318 -14.636 1.00 66.69 119 TRP A O 1
ATOM 956 N N . THR A 1 120 ? 11.353 -1.872 -12.500 1.00 67.00 120 THR A N 1
ATOM 957 C CA . THR A 1 120 ? 12.539 -1.052 -12.834 1.00 67.00 120 THR A CA 1
ATOM 958 C C . THR A 1 120 ? 13.644 -1.860 -13.518 1.00 67.00 120 THR A C 1
ATOM 960 O O . THR A 1 120 ? 14.370 -1.329 -14.362 1.00 67.00 120 THR A O 1
ATOM 963 N N . SER A 1 121 ? 13.796 -3.147 -13.190 1.00 66.50 121 SER A N 1
ATOM 964 C CA . SER A 1 121 ? 14.699 -4.053 -13.907 1.00 66.50 121 SER A CA 1
ATOM 965 C C . SER A 1 121 ? 14.216 -4.298 -15.338 1.00 66.50 121 SER A C 1
ATOM 967 O O . SER A 1 121 ? 14.998 -4.165 -16.274 1.00 66.50 121 SER A O 1
ATOM 969 N N . TRP A 1 122 ? 12.931 -4.588 -15.527 1.00 65.44 122 TRP A N 1
ATOM 970 C CA . TRP A 1 122 ? 12.362 -4.855 -16.846 1.00 65.44 122 TRP A CA 1
ATOM 971 C C . TRP A 1 122 ? 12.301 -3.609 -17.743 1.00 65.44 122 TRP A C 1
ATOM 973 O O . TRP A 1 122 ? 12.622 -3.684 -18.928 1.00 65.44 122 TRP A O 1
ATOM 983 N N . ALA A 1 123 ? 11.951 -2.447 -17.190 1.00 63.34 123 ALA A N 1
ATOM 984 C CA . ALA A 1 123 ? 11.944 -1.173 -17.905 1.00 63.34 123 ALA A CA 1
ATOM 985 C C . ALA A 1 123 ? 13.349 -0.809 -18.412 1.00 63.34 123 ALA A C 1
ATOM 987 O O . ALA A 1 123 ? 13.494 -0.334 -19.540 1.00 63.34 123 ALA A O 1
ATOM 988 N N . ARG A 1 124 ? 14.399 -1.101 -17.626 1.00 62.38 124 ARG A N 1
ATOM 989 C CA . ARG A 1 124 ? 15.795 -0.951 -18.064 1.00 62.38 124 ARG A CA 1
ATOM 990 C C . ARG A 1 124 ? 16.135 -1.856 -19.247 1.00 62.38 124 ARG A C 1
ATOM 992 O O . ARG A 1 124 ? 16.820 -1.382 -20.150 1.00 62.38 124 ARG A O 1
ATOM 999 N N . ASP A 1 125 ? 15.652 -3.095 -19.263 1.00 64.25 125 ASP A N 1
ATOM 1000 C CA . ASP A 1 125 ? 15.879 -4.039 -20.367 1.00 64.25 125 ASP A CA 1
ATOM 1001 C C . ASP A 1 125 ? 15.107 -3.644 -21.642 1.00 64.25 125 ASP A C 1
ATOM 1003 O O . ASP A 1 125 ? 15.547 -3.926 -22.756 1.00 64.25 125 ASP A O 1
ATOM 1007 N N . LEU A 1 126 ? 13.953 -2.978 -21.499 1.00 60.47 126 LEU A N 1
ATOM 1008 C CA . LEU A 1 126 ? 13.099 -2.588 -22.625 1.00 60.47 126 LEU A CA 1
ATOM 1009 C C . LEU A 1 126 ? 13.539 -1.290 -23.322 1.00 60.47 126 LEU A C 1
ATOM 1011 O O . LEU A 1 126 ? 13.213 -1.093 -24.496 1.00 60.47 126 LEU A O 1
ATOM 1015 N N . ILE A 1 127 ? 14.238 -0.401 -22.610 1.00 56.62 127 ILE A N 1
ATOM 1016 C CA . ILE A 1 127 ? 14.715 0.888 -23.127 1.00 56.62 127 ILE A CA 1
ATOM 1017 C C . ILE A 1 127 ? 16.178 0.731 -23.587 1.00 56.62 127 ILE A C 1
ATOM 1019 O O . ILE A 1 127 ? 17.071 0.651 -22.732 1.00 56.62 127 ILE A O 1
ATOM 1023 N N . PRO A 1 128 ? 16.461 0.706 -24.908 1.00 50.97 128 PRO A N 1
ATOM 1024 C CA . PRO A 1 128 ? 17.828 0.623 -25.417 1.00 50.97 128 PRO A CA 1
ATOM 1025 C C . PRO A 1 128 ? 18.669 1.804 -24.913 1.00 50.97 128 PRO A C 1
ATOM 1027 O O . PRO A 1 128 ? 18.191 2.938 -24.832 1.00 50.97 128 PRO A O 1
ATOM 1030 N N . GLN A 1 129 ? 19.935 1.537 -24.571 1.00 53.94 129 GLN A N 1
ATOM 1031 C CA . GLN A 1 129 ? 20.859 2.520 -23.982 1.00 53.94 129 GLN A CA 1
ATOM 1032 C C . GLN A 1 129 ? 20.966 3.824 -24.800 1.00 53.94 129 GLN A C 1
ATOM 1034 O O . GLN A 1 129 ? 21.153 4.889 -24.217 1.00 53.94 129 GLN A O 1
ATOM 1039 N N . SER A 1 130 ? 20.757 3.753 -26.119 1.00 54.56 130 SER A N 1
ATOM 1040 C CA . SER A 1 130 ? 20.817 4.882 -27.055 1.00 54.56 130 SER A CA 1
ATOM 1041 C C . SER A 1 130 ? 19.698 5.923 -26.907 1.00 54.56 130 SER A C 1
ATOM 1043 O O . SER A 1 130 ? 19.866 7.040 -27.380 1.00 54.56 130 SER A O 1
ATOM 1045 N N . GLU A 1 131 ? 18.570 5.607 -26.255 1.00 53.28 131 GLU A N 1
ATOM 1046 C CA . GLU A 1 131 ? 17.448 6.552 -26.061 1.00 53.28 131 GLU A CA 1
ATOM 1047 C C . GLU A 1 131 ? 17.315 7.071 -24.615 1.00 53.28 131 GLU A C 1
ATOM 1049 O O . GLU A 1 131 ? 16.532 7.988 -24.357 1.00 53.28 131 GLU A O 1
ATOM 1054 N N . ARG A 1 132 ? 18.106 6.549 -23.661 1.00 51.16 132 ARG A N 1
ATOM 1055 C CA . ARG A 1 132 ? 18.017 6.935 -22.236 1.00 51.16 132 ARG A CA 1
ATOM 1056 C C . ARG A 1 132 ? 18.308 8.425 -22.001 1.00 51.16 132 ARG A C 1
ATOM 1058 O O . ARG A 1 132 ? 17.638 9.045 -21.181 1.00 51.16 132 ARG A O 1
ATOM 1065 N N . GLY A 1 133 ? 19.241 9.014 -22.756 1.00 49.84 133 GLY A N 1
ATOM 1066 C CA . GLY A 1 133 ? 19.585 10.441 -22.656 1.00 49.84 133 GLY A CA 1
ATOM 1067 C C . GLY A 1 133 ? 18.505 11.389 -23.195 1.00 49.84 133 GLY A C 1
ATOM 1068 O O . GLY A 1 133 ? 18.267 12.443 -22.613 1.00 49.84 133 GLY A O 1
ATOM 1069 N N . SER A 1 134 ? 17.791 10.993 -24.255 1.00 52.25 134 SER A N 1
ATOM 1070 C CA . SER A 1 134 ? 16.740 11.821 -24.871 1.00 52.25 134 SER A CA 1
ATOM 1071 C C . SER A 1 134 ? 15.450 11.854 -24.039 1.00 52.25 134 SER A C 1
ATOM 1073 O O . SER A 1 134 ? 14.750 12.866 -24.029 1.00 52.25 134 SER A O 1
ATOM 1075 N N . PHE A 1 135 ? 15.151 10.777 -23.301 1.00 48.47 135 PHE A N 1
ATOM 1076 C CA . PHE A 1 135 ? 14.015 10.730 -22.372 1.00 48.47 135 PHE A CA 1
ATOM 1077 C C . PHE A 1 135 ? 14.285 11.516 -21.077 1.00 48.47 135 PHE A C 1
ATOM 1079 O O . PHE A 1 135 ? 13.405 12.240 -20.618 1.00 48.47 135 PHE A O 1
ATOM 1086 N N . LEU A 1 136 ? 15.508 11.447 -20.530 1.00 47.19 136 LEU A N 1
ATOM 1087 C CA . LEU A 1 136 ? 15.937 12.253 -19.374 1.00 47.19 136 LEU A CA 1
ATOM 1088 C C . LEU A 1 136 ? 15.952 13.760 -19.680 1.00 47.19 136 LEU A C 1
ATOM 1090 O O . LEU A 1 136 ? 15.551 14.559 -18.837 1.00 47.19 136 LEU A O 1
ATOM 1094 N N . GLN A 1 137 ? 16.323 14.152 -20.903 1.00 46.09 137 GLN A N 1
ATOM 1095 C CA . GLN A 1 137 ? 16.265 15.551 -21.349 1.00 46.09 137 GLN A CA 1
ATOM 1096 C C . GLN A 1 137 ? 14.838 16.102 -21.499 1.00 46.09 137 GLN A C 1
ATOM 1098 O O . GLN A 1 137 ? 14.666 17.317 -21.517 1.00 46.09 137 GLN A O 1
ATOM 1103 N N . LYS A 1 138 ? 13.808 15.248 -21.586 1.00 50.25 138 LYS A N 1
ATOM 1104 C CA . LYS A 1 138 ? 12.410 15.675 -21.777 1.00 50.25 138 LYS A CA 1
ATOM 1105 C C . LYS A 1 138 ? 11.593 15.828 -20.485 1.00 50.25 138 LYS A C 1
ATOM 1107 O O . LYS A 1 138 ? 10.407 16.125 -20.585 1.00 50.25 138 LYS A O 1
ATOM 1112 N N . GLY A 1 139 ? 12.216 15.745 -19.301 1.00 52.38 139 GLY A N 1
ATOM 1113 C CA . GLY A 1 139 ? 11.701 16.479 -18.134 1.00 52.38 139 GLY A CA 1
ATOM 1114 C C . GLY A 1 139 ? 11.502 15.734 -16.813 1.00 52.38 139 GLY A C 1
ATOM 1115 O O . GLY A 1 139 ? 10.435 15.875 -16.233 1.00 52.38 139 GLY A O 1
ATOM 1116 N N . VAL A 1 140 ? 12.521 15.050 -16.277 1.00 48.62 140 VAL A N 1
ATOM 1117 C CA . VAL A 1 140 ? 12.728 14.965 -14.810 1.00 48.62 140 VAL A CA 1
ATOM 1118 C C . VAL A 1 140 ? 14.236 14.893 -14.532 1.00 48.62 140 VAL A C 1
ATOM 1120 O O . VAL A 1 140 ? 14.797 13.821 -14.321 1.00 48.62 140 VAL A O 1
ATOM 1123 N N . PHE A 1 141 ? 14.915 16.041 -14.563 1.00 41.69 141 PHE A N 1
ATOM 1124 C CA . PHE A 1 141 ? 16.282 16.190 -14.059 1.00 41.69 141 PHE A CA 1
ATOM 1125 C C . PHE A 1 141 ? 16.302 17.397 -13.124 1.00 41.69 141 PHE A C 1
ATOM 1127 O O . PHE A 1 141 ? 16.572 18.519 -13.538 1.00 41.69 141 PHE A O 1
ATOM 1134 N N . ILE A 1 142 ? 15.932 17.174 -11.864 1.00 49.06 142 ILE A N 1
ATOM 1135 C CA . ILE A 1 142 ? 16.186 18.142 -10.798 1.00 49.06 142 ILE A CA 1
ATOM 1136 C C . ILE A 1 142 ? 17.568 17.772 -10.255 1.00 49.06 142 ILE A C 1
ATOM 1138 O O . ILE A 1 142 ? 17.688 16.823 -9.481 1.00 49.06 142 ILE A O 1
ATOM 1142 N N . SER A 1 143 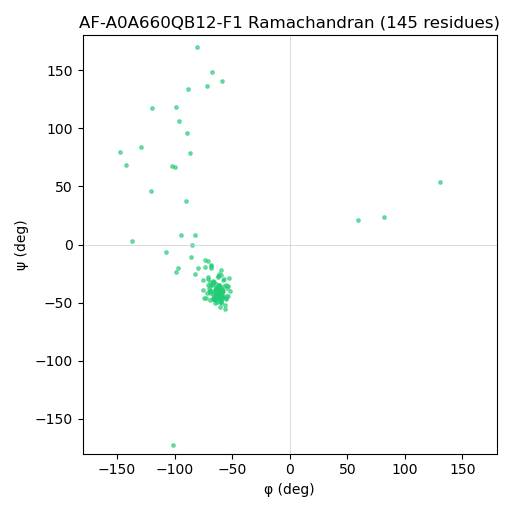? 18.629 18.430 -10.733 1.00 38.97 143 SER A N 1
ATOM 1143 C CA . SER A 1 143 ? 19.941 18.329 -10.086 1.00 38.97 143 SER A CA 1
ATOM 1144 C C . SER A 1 143 ? 20.044 19.405 -8.996 1.00 38.97 143 SER A C 1
ATOM 1146 O O . SER A 1 143 ? 19.679 20.555 -9.240 1.00 38.97 143 SER A O 1
ATOM 1148 N N . PRO A 1 144 ? 20.511 19.068 -7.782 1.00 41.75 144 PRO A N 1
ATOM 1149 C CA . PRO A 1 144 ? 20.476 19.973 -6.635 1.00 41.75 144 PRO A CA 1
ATOM 1150 C C . PRO A 1 144 ? 21.741 20.842 -6.495 1.00 41.75 144 PRO A C 1
ATOM 1152 O O . PRO A 1 144 ? 22.182 21.089 -5.382 1.00 41.75 144 PRO A O 1
ATOM 1155 N N . TRP A 1 145 ? 22.345 21.318 -7.590 1.00 45.28 145 TRP A N 1
ATOM 1156 C CA . TRP A 1 145 ? 23.597 22.100 -7.522 1.00 45.28 145 TRP A CA 1
ATOM 1157 C C . TRP A 1 145 ? 23.497 23.512 -8.106 1.00 45.28 145 TRP A C 1
ATOM 1159 O O . TRP A 1 145 ? 24.385 23.944 -8.835 1.00 45.28 145 TRP A O 1
ATOM 1169 N N . GLN A 1 146 ? 22.435 24.244 -7.760 1.00 41.06 146 GLN A N 1
ATOM 1170 C CA . GLN A 1 146 ? 22.411 25.710 -7.860 1.00 41.06 146 GLN A CA 1
ATOM 1171 C C . GLN A 1 146 ? 21.646 26.339 -6.682 1.00 41.06 146 GLN A C 1
ATOM 1173 O O . GLN A 1 146 ? 20.566 26.893 -6.872 1.00 41.06 146 GLN A O 1
ATOM 1178 N N . ILE A 1 147 ? 22.222 26.234 -5.479 1.00 45.38 147 ILE A N 1
ATOM 1179 C CA . ILE A 1 147 ? 22.265 27.293 -4.451 1.00 45.38 147 ILE A CA 1
ATOM 1180 C C . ILE A 1 147 ? 23.674 27.260 -3.861 1.00 45.38 147 ILE A C 1
ATOM 1182 O O . ILE A 1 147 ? 24.156 26.131 -3.611 1.00 45.38 147 ILE A O 1
#

Sequence (147 aa):
MTSSNKSFLILEGVASTFYLLLTQGAVFTGLAIAFGLDEFLIGVAYSFPMMAQVFQIFSPIIVERFPKRRFLVNFFNIVSRTPWLILALLLLFNLRQPRLFLLIFAVSQVIGAFAANVWTSWARDLIPQSERGSFLQKGVFISPWQI

Nearest PDB structures (foldseek):
  7dl9-assembly2_B  TM=5.218E-01  e=8.655E+00  Escherichia coli K-12
  9jdv-assembly1_A  TM=4.593E-01  e=7.433E+00  Homo sapiens